Protein AF-A0A8D2JU64-F1 (afdb_monomer)

Structure (mmCIF, N/CA/C/O backbone):
data_AF-A0A8D2JU64-F1
#
_entry.id   AF-A0A8D2JU64-F1
#
loop_
_atom_site.group_PDB
_atom_site.id
_atom_site.type_symbol
_atom_site.label_atom_id
_atom_site.label_alt_id
_atom_site.label_comp_id
_atom_site.label_asym_id
_atom_site.label_entity_id
_atom_site.label_seq_id
_atom_site.pdbx_PDB_ins_code
_atom_site.Cartn_x
_atom_site.Cartn_y
_atom_site.Cartn_z
_atom_site.occupancy
_atom_site.B_iso_or_equiv
_atom_site.auth_seq_id
_atom_site.auth_comp_id
_atom_site.auth_asym_id
_atom_site.auth_atom_id
_atom_site.pdbx_PDB_model_num
ATOM 1 N N . MET A 1 1 ? -31.204 9.872 21.602 1.00 58.78 1 MET A N 1
ATOM 2 C CA . MET A 1 1 ? -30.072 10.285 20.740 1.00 58.78 1 MET A CA 1
ATOM 3 C C . MET A 1 1 ? -29.106 9.121 20.486 1.00 58.78 1 MET A C 1
ATOM 5 O O . MET A 1 1 ? -28.617 8.988 19.373 1.00 58.78 1 MET A O 1
ATOM 9 N N . ASP A 1 2 ? -28.915 8.214 21.451 1.00 69.12 2 ASP A N 1
ATOM 10 C CA . ASP A 1 2 ? -28.044 7.027 21.355 1.00 69.12 2 ASP A CA 1
ATOM 11 C C . ASP A 1 2 ? -28.399 6.001 20.271 1.00 69.12 2 ASP A C 1
ATOM 13 O O . ASP A 1 2 ? -27.506 5.364 19.723 1.00 69.12 2 ASP A O 1
ATOM 17 N N . VAL A 1 3 ? -29.680 5.834 19.925 1.00 76.50 3 VAL A N 1
ATOM 18 C CA . VAL A 1 3 ? -30.103 4.868 18.890 1.00 76.50 3 VAL A CA 1
ATOM 19 C C . VAL A 1 3 ? -29.644 5.303 17.495 1.00 76.50 3 VAL A C 1
ATOM 21 O O . VAL A 1 3 ? -29.086 4.497 16.759 1.00 76.50 3 VAL A O 1
ATOM 24 N N . LEU A 1 4 ? -29.804 6.585 17.151 1.00 73.75 4 LEU A N 1
ATOM 25 C CA . LEU A 1 4 ? -29.329 7.136 15.876 1.00 73.75 4 LEU A CA 1
ATOM 26 C C . LEU A 1 4 ? -27.801 7.121 15.800 1.00 73.75 4 LEU A C 1
ATOM 28 O O . LEU A 1 4 ? -27.250 6.728 14.778 1.00 73.75 4 LEU A O 1
ATOM 32 N N . LEU A 1 5 ? -27.120 7.476 16.895 1.00 74.25 5 LEU A N 1
ATOM 33 C CA . LEU A 1 5 ? -25.662 7.389 16.987 1.00 74.25 5 LEU A CA 1
ATOM 34 C C . LEU A 1 5 ? -25.162 5.952 16.827 1.00 74.25 5 LEU A C 1
ATOM 36 O O . LEU A 1 5 ? -24.180 5.745 16.123 1.00 74.25 5 LEU A O 1
ATOM 40 N N . ARG A 1 6 ? -25.849 4.966 17.418 1.00 70.94 6 ARG A N 1
ATOM 41 C CA . ARG A 1 6 ? -25.514 3.543 17.283 1.00 70.94 6 ARG A CA 1
ATOM 42 C C . ARG A 1 6 ? -25.711 3.049 15.858 1.00 70.94 6 ARG A C 1
ATOM 44 O O . ARG A 1 6 ? -24.800 2.443 15.320 1.00 70.94 6 ARG A O 1
ATOM 51 N N . VAL A 1 7 ? -26.841 3.356 15.222 1.00 70.62 7 VAL A N 1
ATOM 52 C CA . VAL A 1 7 ? -27.097 2.968 13.823 1.00 70.62 7 VAL A CA 1
ATOM 53 C C . VAL A 1 7 ? -26.091 3.629 12.875 1.00 70.62 7 VAL A C 1
ATOM 55 O O . VAL A 1 7 ? -25.593 2.982 11.956 1.00 70.62 7 VAL A O 1
ATOM 58 N N . PHE A 1 8 ? -25.725 4.890 13.125 1.00 64.06 8 PHE A N 1
ATOM 59 C CA . PHE A 1 8 ? -24.708 5.584 12.337 1.00 64.06 8 PHE A CA 1
ATOM 60 C C . PHE A 1 8 ? -23.309 5.001 12.575 1.00 64.06 8 PHE A C 1
ATOM 62 O O . PHE A 1 8 ? -22.557 4.821 11.625 1.00 64.06 8 PHE A O 1
ATOM 69 N N . VAL A 1 9 ? -22.955 4.664 13.818 1.00 68.94 9 VAL A N 1
ATOM 70 C CA . VAL A 1 9 ? -21.689 3.999 14.166 1.00 68.94 9 VAL A CA 1
ATOM 71 C C . VAL A 1 9 ? -21.591 2.615 13.532 1.00 68.94 9 VAL A C 1
ATOM 73 O O . VAL A 1 9 ? -20.603 2.353 12.856 1.00 68.94 9 VAL A O 1
ATOM 76 N N . GLU A 1 10 ? -22.609 1.770 13.686 1.00 65.00 10 GLU A N 1
ATOM 77 C CA . GLU A 1 10 ? -22.631 0.390 13.185 1.00 65.00 10 GLU A CA 1
ATOM 78 C C . GLU A 1 10 ? -22.609 0.371 11.647 1.00 65.00 10 GLU A C 1
ATOM 80 O O . GLU A 1 10 ? -21.785 -0.306 11.030 1.00 65.00 10 GLU A O 1
ATOM 85 N N . GLY A 1 11 ? -23.446 1.206 11.017 1.00 66.88 11 GLY A N 1
ATOM 86 C CA . GLY A 1 11 ? -23.511 1.339 9.562 1.00 66.88 11 GLY A CA 1
ATOM 87 C C . GLY A 1 11 ? -22.217 1.893 8.968 1.00 66.88 11 GLY A C 1
ATOM 88 O O . GLY A 1 11 ? -21.726 1.381 7.961 1.00 66.88 11 GLY A O 1
ATOM 89 N N . ARG A 1 12 ? -21.604 2.892 9.618 1.00 66.31 12 ARG A N 1
ATOM 90 C CA . ARG A 1 12 ? -20.298 3.407 9.191 1.00 66.31 12 ARG A CA 1
ATOM 91 C C . ARG A 1 12 ? -19.203 2.379 9.393 1.00 66.31 12 ARG A C 1
ATOM 93 O O . ARG A 1 12 ? -18.355 2.267 8.527 1.00 66.31 12 ARG A O 1
ATOM 100 N N . GLN A 1 13 ? -19.190 1.631 10.487 1.00 64.31 13 GLN A N 1
ATOM 101 C CA . GLN A 1 13 ? -18.118 0.682 10.774 1.00 64.31 13 GLN A CA 1
ATOM 102 C C . GLN A 1 13 ? -18.108 -0.495 9.793 1.00 64.31 13 GLN A C 1
ATOM 104 O O . GLN A 1 13 ? -17.033 -0.920 9.363 1.00 64.31 13 GLN A O 1
ATOM 109 N N . GLN A 1 14 ? -19.286 -0.967 9.385 1.00 69.62 14 GLN A N 1
ATOM 110 C CA . GLN A 1 14 ? -19.414 -2.002 8.364 1.00 69.62 14 GLN A CA 1
ATOM 111 C C . GLN A 1 14 ? -19.051 -1.470 6.971 1.00 69.62 14 GLN A C 1
ATOM 113 O O . GLN A 1 14 ? -18.271 -2.103 6.265 1.00 69.62 14 GLN A O 1
ATOM 118 N N . TYR A 1 15 ? -19.507 -0.262 6.622 1.00 68.25 15 TYR A N 1
ATOM 119 C CA . TYR A 1 15 ? -19.137 0.399 5.367 1.00 68.25 15 TYR A CA 1
ATOM 120 C C . TYR A 1 15 ? -17.635 0.702 5.291 1.00 68.25 15 TYR A C 1
ATOM 122 O O . TYR A 1 15 ? -16.989 0.441 4.283 1.00 68.25 15 TYR A O 1
ATOM 130 N N . PHE A 1 16 ? -17.051 1.204 6.380 1.00 69.50 16 PHE A N 1
ATOM 131 C CA . PHE A 1 16 ? -15.617 1.435 6.483 1.00 69.50 16 PHE A CA 1
ATOM 132 C C . PHE A 1 16 ? -14.846 0.127 6.416 1.00 69.50 16 PHE A C 1
ATOM 134 O O . PHE A 1 16 ? -13.824 0.117 5.756 1.00 69.50 16 PHE A O 1
ATOM 141 N N . SER A 1 17 ? -15.297 -0.959 7.046 1.00 72.19 17 SER A N 1
ATOM 142 C CA . SER A 1 17 ? -14.583 -2.243 6.979 1.00 72.19 17 SER A CA 1
ATOM 143 C C . SER A 1 17 ? -14.522 -2.789 5.558 1.00 72.19 17 SER A C 1
ATOM 145 O O . SER A 1 17 ? -13.459 -3.230 5.135 1.00 72.19 17 SER A O 1
ATOM 147 N N . ASP A 1 18 ? -15.622 -2.708 4.809 1.00 78.50 18 ASP A N 1
ATOM 148 C CA . ASP A 1 18 ? -15.666 -3.143 3.412 1.00 78.50 18 ASP A CA 1
ATOM 149 C C . ASP A 1 18 ? -14.770 -2.257 2.526 1.00 78.50 18 ASP A C 1
ATOM 151 O O . ASP A 1 18 ? -13.892 -2.747 1.812 1.00 78.50 18 ASP A O 1
ATOM 155 N N . LEU A 1 19 ? -14.881 -0.930 2.688 1.00 76.88 19 LEU A N 1
ATOM 156 C CA . LEU A 1 19 ? -14.055 0.042 1.972 1.00 76.88 19 LEU A CA 1
ATOM 157 C C . LEU A 1 19 ? -12.562 -0.101 2.313 1.00 76.88 19 LEU A C 1
ATOM 159 O O . LEU A 1 19 ? -11.724 -0.045 1.419 1.00 76.88 19 LEU A O 1
ATOM 163 N N . PHE A 1 20 ? -12.218 -0.302 3.591 1.00 75.88 20 PHE A N 1
ATOM 164 C CA . PHE A 1 20 ? -10.848 -0.536 4.055 1.00 75.88 20 PHE A CA 1
ATOM 165 C C . PHE A 1 20 ? -10.309 -1.867 3.552 1.00 75.88 20 PHE A C 1
ATOM 167 O O . PHE A 1 20 ? -9.143 -1.916 3.200 1.00 75.88 20 PHE A O 1
ATOM 174 N N . ASN A 1 21 ? -11.118 -2.924 3.488 1.00 77.00 21 ASN A N 1
ATOM 175 C CA . ASN A 1 21 ? -10.695 -4.218 2.956 1.00 77.00 21 ASN A CA 1
ATOM 176 C C . ASN A 1 21 ? -10.333 -4.123 1.462 1.00 77.00 21 ASN A C 1
ATOM 178 O O . ASN A 1 21 ? -9.298 -4.635 1.027 1.00 77.00 21 ASN A O 1
ATOM 182 N N . ILE A 1 22 ? -11.146 -3.401 0.685 1.00 79.50 22 ILE A N 1
ATOM 183 C CA . ILE A 1 22 ? -10.878 -3.125 -0.733 1.00 79.50 22 ILE A CA 1
ATOM 184 C C . ILE A 1 22 ? -9.650 -2.218 -0.887 1.00 79.50 22 ILE A C 1
ATOM 186 O O . ILE A 1 22 ? -8.765 -2.517 -1.689 1.00 79.50 22 ILE A O 1
ATOM 190 N N . LEU A 1 23 ? -9.565 -1.134 -0.109 1.00 80.94 23 LEU A N 1
ATOM 191 C CA . LEU A 1 23 ? -8.423 -0.214 -0.116 1.00 80.94 23 LEU A CA 1
ATOM 192 C C . LEU A 1 23 ? -7.129 -0.911 0.285 1.00 80.94 23 LEU A C 1
ATOM 194 O O . LEU A 1 23 ? -6.110 -0.680 -0.347 1.00 80.94 23 LEU A O 1
ATOM 198 N N . ASP A 1 24 ? -7.156 -1.767 1.299 1.00 80.69 24 ASP A N 1
ATOM 199 C CA . ASP A 1 24 ? -5.988 -2.505 1.766 1.00 80.69 24 ASP A CA 1
ATOM 200 C C . ASP A 1 24 ? -5.473 -3.463 0.691 1.00 80.69 24 ASP A C 1
ATOM 202 O O . ASP A 1 24 ? -4.293 -3.441 0.338 1.00 80.69 24 ASP A O 1
ATOM 206 N N . THR A 1 25 ? -6.392 -4.204 0.067 1.00 82.44 25 THR A N 1
ATOM 207 C CA . THR A 1 25 ? -6.083 -5.057 -1.084 1.00 82.44 25 THR A CA 1
ATOM 208 C C . THR A 1 25 ? -5.488 -4.230 -2.228 1.00 82.44 25 THR A C 1
ATOM 210 O O . THR A 1 25 ? -4.451 -4.591 -2.782 1.00 82.44 25 THR A O 1
ATOM 213 N N . ALA A 1 26 ? -6.082 -3.079 -2.557 1.00 82.25 26 ALA A N 1
ATOM 214 C CA . ALA A 1 26 ? -5.594 -2.192 -3.612 1.00 82.25 26 ALA A CA 1
ATOM 215 C C . ALA A 1 26 ? -4.218 -1.580 -3.288 1.00 82.25 26 ALA A C 1
ATOM 217 O O . ALA A 1 26 ? -3.362 -1.499 -4.173 1.00 82.25 26 ALA A O 1
ATOM 218 N N . ILE A 1 27 ? -3.980 -1.193 -2.032 1.00 79.75 27 ILE A N 1
ATOM 219 C CA . ILE A 1 27 ? -2.704 -0.673 -1.522 1.00 79.75 27 ILE A CA 1
ATOM 220 C C . ILE A 1 27 ? -1.624 -1.754 -1.537 1.00 79.75 27 ILE A C 1
ATOM 222 O O . ILE A 1 27 ? -0.458 -1.422 -1.708 1.00 79.75 27 ILE A O 1
ATOM 226 N N . ILE A 1 28 ? -1.964 -3.033 -1.384 1.00 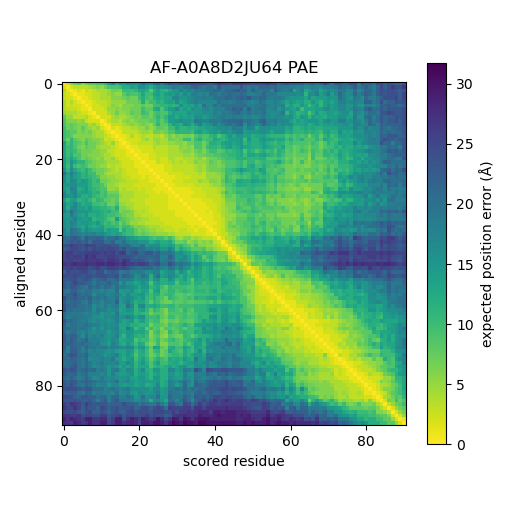79.38 28 ILE A N 1
ATOM 227 C CA . ILE A 1 28 ? -0.995 -4.131 -1.487 1.00 79.38 28 ILE A CA 1
ATOM 228 C C . ILE A 1 28 ? -0.711 -4.469 -2.956 1.00 79.38 28 ILE A C 1
ATOM 230 O O . ILE A 1 28 ? 0.453 -4.575 -3.345 1.00 79.38 28 ILE A O 1
ATOM 234 N N . VAL A 1 29 ? -1.755 -4.604 -3.780 1.00 84.19 29 VAL A N 1
ATOM 235 C CA . VAL A 1 29 ? -1.662 -5.068 -5.175 1.00 84.19 29 VAL A CA 1
ATOM 236 C C . VAL A 1 29 ? -1.018 -4.026 -6.088 1.00 84.19 29 VAL A C 1
ATOM 238 O O . VAL A 1 29 ? -0.116 -4.366 -6.850 1.00 84.19 29 VAL A O 1
ATOM 241 N N . THR A 1 30 ? -1.428 -2.758 -5.995 1.00 80.19 30 THR A N 1
ATOM 242 C CA . THR A 1 30 ? -0.945 -1.674 -6.872 1.00 80.19 30 THR A CA 1
ATOM 243 C C . THR A 1 30 ? 0.582 -1.520 -6.855 1.00 80.19 30 THR A C 1
ATOM 245 O O . THR A 1 30 ? 1.203 -1.605 -7.914 1.00 80.19 30 THR A O 1
ATOM 248 N N . PRO A 1 31 ? 1.240 -1.331 -5.698 1.00 79.44 31 PRO A N 1
ATOM 249 C CA . PRO A 1 31 ? 2.690 -1.202 -5.656 1.00 79.44 31 PRO A CA 1
ATOM 250 C C . PRO A 1 31 ? 3.418 -2.508 -5.946 1.00 79.44 31 PRO A C 1
ATOM 252 O O . PRO A 1 31 ? 4.527 -2.448 -6.453 1.00 79.44 31 PRO A O 1
ATOM 255 N N . LEU A 1 32 ? 2.826 -3.672 -5.659 1.00 83.12 32 LEU A N 1
ATOM 256 C CA . LEU A 1 32 ? 3.427 -4.959 -6.015 1.00 83.12 32 LEU A CA 1
ATOM 257 C C . LEU A 1 32 ? 3.491 -5.129 -7.541 1.00 83.12 32 LEU A C 1
ATOM 259 O O . LEU A 1 32 ? 4.510 -5.559 -8.067 1.00 83.12 32 LEU A O 1
ATOM 263 N N . LEU A 1 33 ? 2.448 -4.701 -8.256 1.00 84.81 33 LEU A N 1
ATOM 264 C CA . LEU A 1 33 ? 2.431 -4.635 -9.720 1.00 84.81 33 LEU A CA 1
ATOM 265 C C . LEU A 1 33 ? 3.480 -3.659 -10.266 1.00 84.81 33 LEU A C 1
ATOM 267 O O . LEU A 1 33 ? 4.224 -4.007 -11.182 1.00 84.81 33 LEU A O 1
ATOM 271 N N . ILE A 1 34 ? 3.559 -2.454 -9.692 1.00 80.19 34 ILE A N 1
ATOM 272 C CA . ILE A 1 34 ? 4.542 -1.437 -10.096 1.00 80.19 34 ILE A CA 1
ATOM 273 C C . ILE A 1 34 ? 5.970 -1.940 -9.865 1.00 80.19 34 ILE A C 1
ATOM 275 O O . ILE A 1 34 ? 6.808 -1.781 -10.746 1.00 80.19 34 ILE A O 1
ATOM 279 N N . ASP A 1 35 ? 6.239 -2.564 -8.719 1.00 77.62 35 ASP A N 1
ATOM 280 C CA . ASP A 1 35 ? 7.556 -3.087 -8.347 1.00 77.62 35 ASP A CA 1
ATOM 281 C C . ASP A 1 35 ? 8.015 -4.204 -9.295 1.00 77.62 35 ASP A C 1
ATOM 283 O O . ASP A 1 35 ? 9.134 -4.160 -9.799 1.00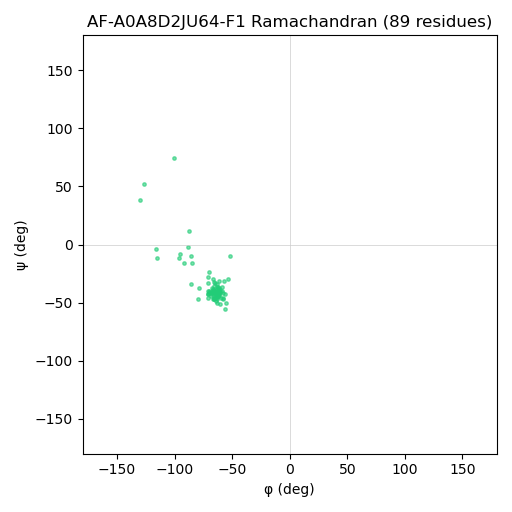 77.62 35 ASP A O 1
ATOM 287 N N . VAL A 1 36 ? 7.122 -5.137 -9.646 1.00 82.88 36 VAL A N 1
ATOM 288 C CA . VAL A 1 36 ? 7.411 -6.191 -10.633 1.00 82.88 36 VAL A CA 1
ATOM 289 C C . VAL A 1 36 ? 7.748 -5.579 -11.993 1.00 82.88 36 VAL A C 1
ATOM 291 O O . VAL A 1 36 ? 8.797 -5.885 -12.557 1.00 82.88 36 VAL A O 1
ATOM 294 N N . ILE A 1 37 ? 6.906 -4.679 -12.513 1.00 84.81 37 ILE A N 1
ATOM 295 C CA . ILE A 1 37 ? 7.161 -4.008 -13.799 1.00 84.81 37 ILE A CA 1
ATOM 296 C C . ILE A 1 37 ? 8.487 -3.239 -13.746 1.00 84.81 37 ILE A C 1
ATOM 298 O O . ILE A 1 37 ? 9.258 -3.277 -14.706 1.00 84.81 37 ILE A O 1
ATOM 302 N N . TYR A 1 38 ? 8.768 -2.581 -12.620 1.00 73.25 38 TYR A N 1
ATOM 303 C CA . TYR A 1 38 ? 9.994 -1.829 -12.405 1.00 73.25 38 TYR A CA 1
ATOM 304 C C . TYR A 1 38 ? 11.225 -2.737 -12.413 1.00 73.25 38 TYR A C 1
ATOM 306 O O . TYR A 1 38 ? 12.139 -2.455 -13.172 1.00 73.25 38 TYR A O 1
ATOM 314 N N . ILE A 1 39 ? 11.240 -3.859 -11.685 1.00 75.19 39 ILE A N 1
ATOM 315 C CA . ILE A 1 39 ? 12.350 -4.832 -11.689 1.00 75.19 39 ILE A CA 1
ATOM 316 C C . ILE A 1 39 ? 12.617 -5.373 -13.101 1.00 75.19 39 ILE A C 1
ATOM 318 O O . ILE A 1 39 ? 13.770 -5.474 -13.521 1.00 75.19 39 ILE A O 1
ATOM 322 N N . PHE A 1 40 ? 11.566 -5.668 -13.872 1.00 80.44 40 PHE A N 1
ATOM 323 C CA . PHE A 1 40 ? 11.710 -6.104 -15.264 1.00 80.44 40 PHE A CA 1
ATOM 324 C C . PHE A 1 40 ? 12.318 -5.017 -16.176 1.00 80.44 40 PHE A C 1
ATOM 326 O O . PHE A 1 40 ? 13.044 -5.343 -17.119 1.00 80.44 40 PHE A O 1
ATOM 333 N N . PHE A 1 41 ? 12.046 -3.735 -15.910 1.00 72.19 41 PHE A N 1
ATOM 334 C CA . PHE A 1 41 ? 12.582 -2.598 -16.673 1.00 72.19 41 PHE A CA 1
ATOM 335 C C . PHE A 1 41 ? 13.971 -2.136 -16.189 1.00 72.19 41 PHE A C 1
ATOM 337 O O . PHE A 1 41 ? 14.800 -1.728 -17.003 1.00 72.19 41 PHE A O 1
ATOM 344 N N . ASP A 1 42 ? 14.242 -2.220 -14.886 1.00 67.25 42 ASP A N 1
ATOM 345 C CA . ASP A 1 42 ? 15.438 -1.718 -14.196 1.00 67.25 42 ASP A CA 1
ATOM 346 C C . ASP A 1 42 ? 16.709 -2.461 -14.632 1.00 67.25 42 ASP A C 1
ATOM 348 O O . ASP A 1 42 ? 17.728 -1.818 -14.889 1.00 67.25 42 ASP A O 1
ATOM 352 N N . ILE A 1 43 ? 16.617 -3.774 -14.909 1.00 64.06 43 ILE A N 1
ATOM 353 C CA . ILE A 1 43 ? 17.713 -4.574 -15.500 1.00 64.06 43 ILE A CA 1
ATOM 354 C C . ILE A 1 43 ? 18.241 -3.940 -16.805 1.00 64.06 43 ILE A C 1
ATOM 356 O O . ILE A 1 43 ? 19.425 -4.056 -17.119 1.00 64.06 43 ILE A O 1
ATOM 360 N N . LYS A 1 44 ? 17.396 -3.217 -17.558 1.00 61.28 44 LYS A N 1
ATOM 361 C CA . LYS A 1 44 ? 17.795 -2.487 -18.777 1.00 61.28 44 LYS A CA 1
ATOM 362 C C . LYS A 1 44 ? 18.206 -1.028 -18.526 1.00 61.28 44 LYS A C 1
ATOM 364 O O . LYS A 1 44 ? 18.816 -0.425 -19.406 1.00 61.28 44 LYS A O 1
ATOM 369 N N . PHE A 1 45 ? 17.879 -0.450 -17.368 1.00 58.53 45 PHE A N 1
ATOM 370 C CA . PHE A 1 45 ? 17.933 0.996 -17.098 1.00 58.53 45 PHE A CA 1
ATOM 371 C C . PHE A 1 45 ? 18.939 1.418 -16.004 1.00 58.53 45 PHE A C 1
ATOM 373 O O . PHE A 1 45 ? 19.173 2.616 -15.817 1.00 58.53 45 PHE A O 1
ATOM 380 N N . LEU A 1 46 ? 19.600 0.455 -15.345 1.00 57.00 46 LEU A N 1
ATOM 381 C CA . LEU A 1 46 ? 20.566 0.614 -14.239 1.00 57.00 46 LEU A CA 1
ATOM 382 C C . LEU A 1 46 ? 21.737 1.594 -14.475 1.00 57.00 46 LEU A C 1
ATOM 384 O O . LEU A 1 46 ? 22.459 1.946 -13.546 1.00 57.00 46 LEU A O 1
ATOM 388 N N . ARG A 1 47 ? 21.942 2.080 -15.702 1.00 58.53 47 ARG A N 1
ATOM 389 C CA . ARG A 1 47 ? 23.063 2.959 -16.068 1.00 58.53 47 ARG A CA 1
ATOM 390 C C . ARG A 1 47 ? 22.788 4.465 -15.882 1.00 58.53 47 ARG A C 1
ATOM 392 O O . ARG A 1 47 ? 23.696 5.256 -16.109 1.00 58.53 47 ARG A O 1
ATOM 399 N N . ASN A 1 48 ? 21.585 4.892 -15.466 1.00 59.75 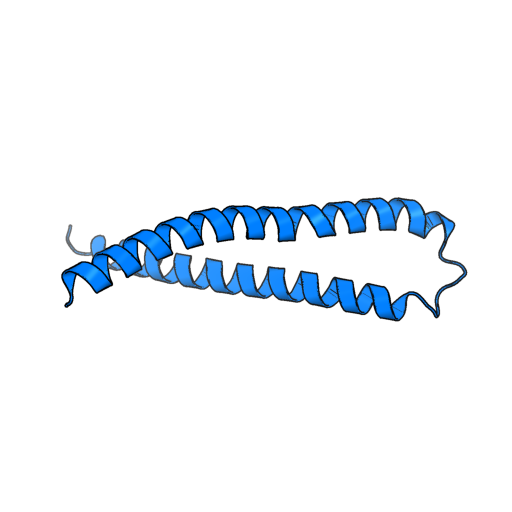48 ASN A N 1
ATOM 400 C CA . ASN A 1 48 ? 21.178 6.313 -15.523 1.00 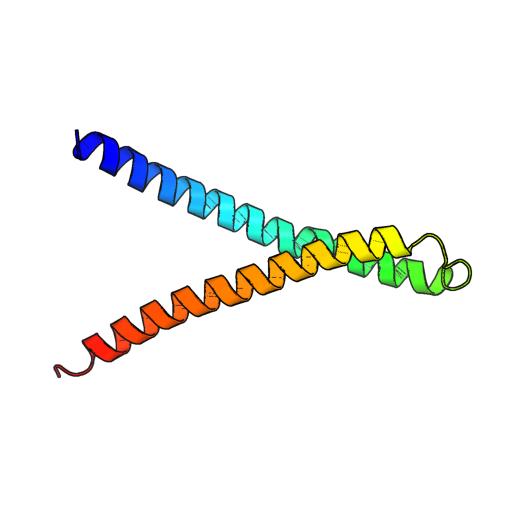59.75 48 ASN A CA 1
ATOM 401 C C . ASN A 1 48 ? 20.583 6.897 -14.209 1.00 59.75 48 ASN A C 1
ATOM 403 O O . ASN A 1 48 ? 19.629 7.679 -14.247 1.00 59.75 48 ASN A O 1
ATOM 407 N N . ILE A 1 49 ? 21.116 6.515 -13.038 1.00 64.25 49 ILE A N 1
ATOM 408 C CA . ILE A 1 49 ? 20.473 6.680 -11.712 1.00 64.25 49 ILE A CA 1
ATOM 409 C C . ILE A 1 49 ? 20.998 7.887 -10.895 1.00 64.25 49 ILE A C 1
ATOM 411 O O . ILE A 1 49 ? 21.690 7.713 -9.897 1.00 64.25 49 ILE A O 1
ATOM 415 N N . PRO A 1 50 ? 20.635 9.131 -11.248 1.00 58.78 50 PRO A N 1
ATOM 416 C CA . PR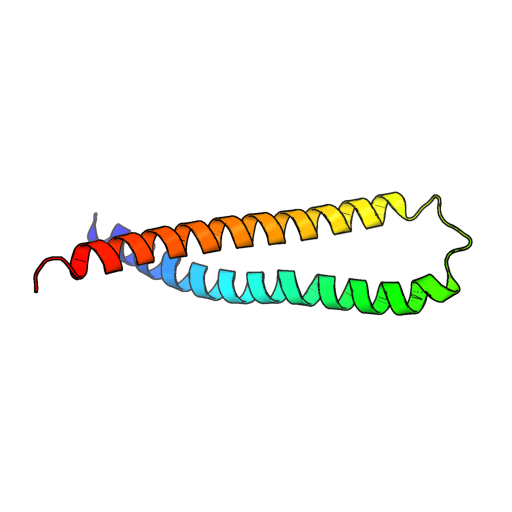O A 1 50 ? 20.474 10.139 -10.192 1.00 58.78 50 PRO A CA 1
ATOM 417 C C . PRO A 1 50 ? 19.032 10.644 -10.042 1.00 58.78 50 PRO A C 1
ATOM 419 O O . PRO A 1 50 ? 18.713 11.286 -9.047 1.00 58.78 50 PRO A O 1
ATOM 422 N N . ARG A 1 51 ? 18.123 10.342 -10.985 1.00 63.50 51 ARG A N 1
ATOM 423 C CA . ARG A 1 51 ? 16.764 10.931 -11.009 1.00 63.50 51 ARG A CA 1
ATOM 424 C C . ARG A 1 51 ? 15.661 10.072 -10.368 1.00 63.50 51 ARG A C 1
ATOM 426 O O . ARG A 1 51 ? 14.573 10.580 -10.113 1.00 63.50 51 ARG A O 1
ATOM 433 N N . TRP A 1 52 ? 15.942 8.803 -10.058 1.00 64.44 52 TRP A N 1
ATOM 434 C CA . TRP A 1 52 ? 14.971 7.836 -9.511 1.00 64.44 52 TRP A CA 1
ATOM 435 C C . TRP A 1 52 ? 14.814 7.882 -7.986 1.00 64.44 52 TRP A C 1
ATOM 437 O O . TRP A 1 52 ? 13.863 7.327 -7.441 1.00 64.44 52 TRP A O 1
ATOM 447 N N . THR A 1 53 ? 15.678 8.615 -7.286 1.00 63.53 53 THR A N 1
ATOM 448 C CA . THR A 1 53 ? 15.660 8.771 -5.822 1.00 63.53 53 THR A CA 1
ATOM 449 C C . THR A 1 53 ? 14.328 9.328 -5.304 1.00 63.53 53 THR A C 1
ATOM 451 O O . THR A 1 53 ? 13.880 8.977 -4.214 1.00 63.53 53 THR A O 1
ATOM 454 N N . HIS A 1 54 ? 13.651 10.162 -6.100 1.00 68.56 54 HIS A N 1
ATOM 455 C CA . HIS A 1 54 ? 12.317 10.675 -5.773 1.00 68.56 54 HIS A CA 1
ATOM 456 C C . HIS A 1 54 ? 11.218 9.607 -5.872 1.00 68.56 54 HIS A C 1
ATOM 458 O O . HIS A 1 54 ? 10.275 9.629 -5.085 1.00 68.56 54 HIS A O 1
ATOM 464 N N . LEU A 1 55 ? 11.348 8.654 -6.796 1.00 67.69 55 LEU A N 1
ATOM 465 C CA . LEU A 1 55 ? 10.386 7.565 -6.975 1.00 67.69 55 LEU A CA 1
ATOM 466 C C . LEU A 1 55 ? 10.585 6.473 -5.917 1.00 67.69 55 LEU A C 1
ATOM 468 O O . LEU A 1 55 ? 9.609 6.005 -5.340 1.00 67.69 55 LEU A O 1
ATOM 472 N N . VAL A 1 56 ? 11.836 6.174 -5.549 1.00 67.62 56 VAL A N 1
ATOM 473 C CA . VAL A 1 56 ? 12.155 5.313 -4.392 1.00 67.62 56 VAL A CA 1
ATOM 474 C C . VAL A 1 56 ? 11.583 5.893 -3.092 1.00 67.62 56 VAL A C 1
ATOM 476 O O . VAL A 1 56 ? 11.083 5.155 -2.245 1.00 67.62 56 VAL A O 1
ATOM 479 N N . ARG A 1 57 ? 11.579 7.223 -2.944 1.00 71.00 57 ARG A N 1
ATOM 480 C CA . ARG A 1 57 ? 10.952 7.894 -1.795 1.00 71.00 57 ARG A CA 1
ATOM 481 C C . ARG A 1 57 ? 9.436 7.673 -1.745 1.00 71.00 57 ARG A C 1
ATOM 483 O O . ARG A 1 57 ? 8.895 7.446 -0.666 1.00 71.00 57 ARG A O 1
ATOM 490 N N . LEU A 1 58 ? 8.752 7.713 -2.890 1.00 75.56 58 LEU A N 1
ATOM 491 C CA . LEU A 1 58 ? 7.323 7.378 -2.967 1.00 75.56 58 LEU A CA 1
ATOM 492 C C . LEU A 1 58 ? 7.079 5.896 -2.644 1.00 75.56 58 LEU A C 1
ATOM 494 O O . LEU A 1 58 ? 6.149 5.573 -1.908 1.00 75.56 58 LEU A O 1
ATOM 498 N N . LEU A 1 59 ? 7.959 5.009 -3.110 1.00 72.69 59 LEU A N 1
ATOM 499 C CA . LEU A 1 59 ? 7.905 3.579 -2.802 1.00 72.69 59 LEU A CA 1
ATOM 500 C C . LEU A 1 59 ? 8.082 3.302 -1.294 1.00 72.69 59 LEU A C 1
ATOM 502 O O . LEU A 1 59 ? 7.397 2.448 -0.734 1.00 72.69 59 LEU A O 1
ATOM 506 N N . GLN A 1 60 ? 8.928 4.066 -0.596 1.00 73.50 60 GLN A N 1
ATOM 507 C CA . GLN A 1 60 ? 9.075 3.961 0.861 1.00 73.50 60 GLN A CA 1
ATOM 508 C C . GLN A 1 60 ? 7.796 4.313 1.628 1.00 73.50 60 GLN A C 1
ATOM 510 O O . GLN A 1 60 ? 7.500 3.655 2.624 1.00 73.50 60 GLN A O 1
ATOM 515 N N . LEU A 1 61 ? 7.012 5.299 1.175 1.00 80.38 61 LEU A N 1
ATOM 516 C CA . LEU A 1 61 ? 5.733 5.636 1.817 1.00 80.38 61 LEU A CA 1
ATOM 517 C C . LEU A 1 61 ? 4.749 4.461 1.759 1.00 80.38 61 LEU A C 1
ATOM 519 O O . LEU A 1 61 ? 4.062 4.178 2.739 1.00 80.38 61 LEU A O 1
ATOM 523 N N . VAL A 1 62 ? 4.739 3.725 0.648 1.00 77.38 62 VAL A N 1
ATOM 524 C CA . VAL A 1 62 ? 3.944 2.502 0.498 1.00 77.38 62 VAL A CA 1
ATOM 525 C C . VAL A 1 62 ? 4.393 1.412 1.479 1.00 77.38 62 VAL A C 1
ATOM 527 O O . VAL A 1 62 ? 3.559 0.773 2.123 1.00 77.38 62 VAL A O 1
ATOM 530 N N . ILE A 1 63 ? 5.706 1.199 1.620 1.00 75.19 63 ILE A N 1
ATOM 531 C CA . ILE A 1 63 ? 6.259 0.227 2.579 1.00 75.19 63 ILE A CA 1
ATOM 532 C 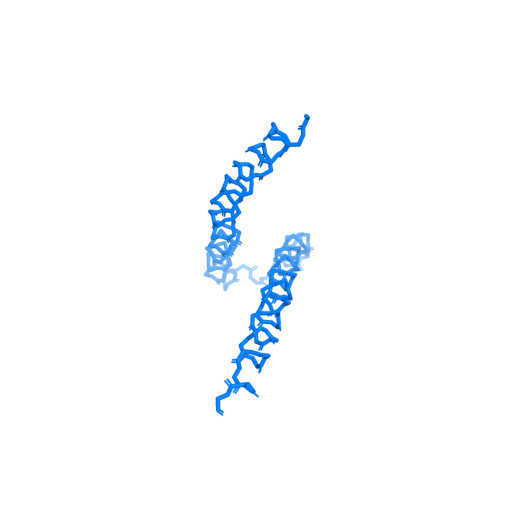C . ILE A 1 63 ? 5.882 0.621 4.016 1.00 75.19 63 ILE A C 1
ATOM 534 O O . ILE A 1 63 ? 5.538 -0.244 4.824 1.00 75.19 63 ILE A O 1
ATOM 538 N N . LEU A 1 64 ? 5.876 1.921 4.325 1.00 80.94 64 LEU A N 1
ATOM 539 C CA . LEU A 1 64 ? 5.477 2.446 5.631 1.00 80.94 64 LEU A CA 1
ATOM 540 C C . LEU A 1 64 ? 4.017 2.103 5.960 1.00 80.94 64 LEU A C 1
ATOM 542 O O . LEU A 1 64 ? 3.729 1.636 7.063 1.00 80.94 64 LEU A O 1
ATOM 546 N N . ILE A 1 65 ? 3.110 2.269 4.989 1.00 78.00 65 ILE A N 1
ATOM 547 C CA . ILE A 1 65 ? 1.694 1.895 5.127 1.00 78.00 65 ILE A CA 1
ATOM 548 C C . ILE A 1 65 ? 1.558 0.388 5.375 1.00 78.00 65 ILE A C 1
ATOM 550 O O . ILE A 1 65 ? 0.819 -0.008 6.276 1.00 78.00 65 ILE A O 1
ATOM 554 N N . ARG A 1 66 ? 2.320 -0.455 4.659 1.00 74.94 66 ARG A N 1
ATOM 555 C CA . ARG A 1 66 ? 2.342 -1.910 4.907 1.00 74.94 66 ARG A CA 1
ATOM 556 C C . ARG A 1 66 ? 2.749 -2.252 6.338 1.00 74.94 66 ARG A C 1
ATOM 558 O O . ARG A 1 66 ? 2.098 -3.078 6.972 1.00 74.94 66 ARG A O 1
ATOM 565 N N . ILE A 1 67 ? 3.812 -1.635 6.858 1.00 78.38 67 ILE A N 1
ATOM 566 C CA . ILE A 1 67 ? 4.284 -1.883 8.230 1.00 78.38 67 ILE A CA 1
ATOM 567 C C . ILE A 1 67 ? 3.231 -1.430 9.243 1.00 78.38 67 ILE A C 1
ATOM 569 O O . ILE A 1 67 ? 2.937 -2.153 10.195 1.00 78.38 67 ILE A O 1
ATOM 573 N N . PHE A 1 68 ? 2.625 -0.264 9.021 1.00 77.38 68 PHE A N 1
ATOM 574 C CA . PHE A 1 68 ? 1.577 0.254 9.892 1.00 77.38 68 PHE A CA 1
ATOM 575 C C . PHE A 1 68 ? 0.345 -0.661 9.909 1.00 77.38 68 PHE A C 1
ATOM 577 O O . PHE A 1 68 ? -0.175 -0.969 10.984 1.00 77.38 68 PHE A O 1
ATOM 584 N N . HIS A 1 69 ? -0.065 -1.172 8.743 1.00 72.06 69 HIS A N 1
ATOM 585 C CA . HIS A 1 69 ? -1.118 -2.179 8.635 1.00 72.06 69 HIS A CA 1
ATOM 586 C C . HIS A 1 69 ? -0.758 -3.454 9.412 1.00 72.06 69 HIS A C 1
ATOM 588 O O . HIS A 1 69 ? -1.569 -3.942 10.197 1.00 72.06 69 HIS A O 1
ATOM 594 N N . LEU A 1 70 ? 0.471 -3.965 9.268 1.00 72.06 70 LEU A N 1
ATOM 595 C CA . LEU A 1 70 ? 0.944 -5.165 9.971 1.00 72.06 70 LEU A CA 1
ATOM 596 C C . LEU A 1 70 ? 0.914 -4.995 11.502 1.00 72.06 70 LEU A C 1
ATOM 598 O O . LEU A 1 70 ? 0.520 -5.907 12.231 1.00 72.06 70 LEU A O 1
ATOM 602 N N . ILE A 1 71 ? 1.300 -3.815 11.997 1.00 74.50 71 ILE A N 1
ATOM 603 C CA . ILE A 1 71 ? 1.252 -3.465 13.425 1.00 74.50 71 ILE A CA 1
ATOM 604 C C . ILE A 1 71 ? -0.203 -3.369 13.903 1.00 74.50 71 ILE A C 1
ATOM 606 O O . ILE A 1 71 ? -0.543 -3.869 14.978 1.00 74.50 71 ILE A O 1
ATOM 610 N N . HIS A 1 72 ? -1.084 -2.766 13.102 1.00 69.06 72 HIS A N 1
ATOM 611 C CA . HIS A 1 72 ? -2.505 -2.658 13.422 1.00 69.06 72 HIS A CA 1
ATOM 612 C C . HIS A 1 72 ? -3.201 -4.033 13.456 1.00 69.06 72 HIS A C 1
ATOM 614 O O . HIS A 1 72 ? -3.933 -4.325 14.406 1.00 69.06 72 HIS A O 1
ATOM 620 N N . GLN A 1 73 ? -2.915 -4.905 12.481 1.00 66.00 73 GLN A N 1
ATOM 621 C CA . GLN A 1 73 ? -3.325 -6.317 12.446 1.00 66.00 73 GLN A CA 1
ATOM 622 C C . GLN A 1 73 ? -2.862 -7.065 13.699 1.00 66.00 73 GLN A C 1
ATOM 624 O O . GLN A 1 73 ? -3.677 -7.680 14.391 1.00 66.00 73 GLN A O 1
ATOM 629 N N . LYS A 1 74 ? -1.571 -6.960 14.056 1.00 71.75 74 LYS A N 1
ATOM 630 C CA . LYS A 1 74 ? -1.036 -7.589 15.274 1.00 71.75 74 LYS A CA 1
ATOM 631 C C . LYS A 1 74 ? -1.782 -7.140 16.526 1.00 71.75 74 LYS A C 1
ATOM 633 O O . LYS A 1 74 ? -2.148 -7.980 17.343 1.00 71.75 74 LYS A O 1
ATOM 638 N N . ARG A 1 75 ? -2.098 -5.849 16.642 1.00 72.56 75 ARG A N 1
ATOM 639 C CA . ARG A 1 75 ? -2.826 -5.308 17.797 1.00 72.56 75 ARG A CA 1
ATOM 640 C C . ARG A 1 75 ? -4.261 -5.839 17.907 1.00 72.56 75 ARG A C 1
ATOM 642 O O . ARG A 1 75 ? -4.775 -5.981 19.018 1.00 72.56 75 ARG A O 1
ATOM 649 N N . GLN A 1 76 ? -4.923 -6.133 16.785 1.00 66.12 76 GLN A N 1
ATOM 650 C CA . GLN A 1 76 ? -6.229 -6.809 16.777 1.00 66.12 76 GLN A CA 1
ATOM 651 C C . GLN A 1 76 ? -6.098 -8.281 17.193 1.00 66.12 76 GLN A C 1
ATOM 653 O O . GLN A 1 7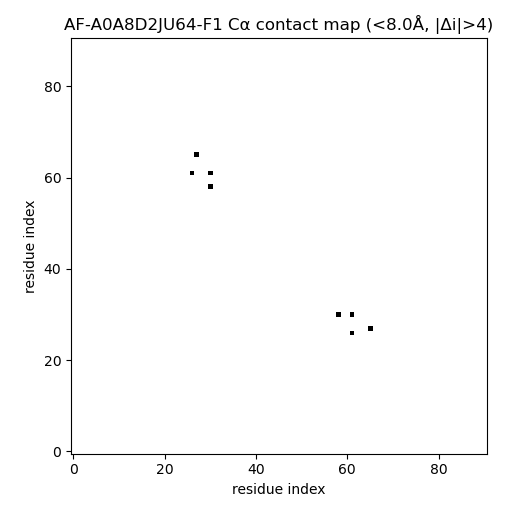6 ? -6.867 -8.751 18.034 1.00 66.12 76 GLN A O 1
ATOM 658 N N . LEU A 1 77 ? -5.075 -8.979 16.695 1.00 67.88 77 LEU A N 1
ATOM 659 C CA . LEU A 1 77 ? -4.789 -10.368 17.055 1.00 67.88 77 LEU A CA 1
ATOM 660 C C . LEU A 1 77 ? -4.480 -10.524 18.555 1.00 67.88 77 LEU A C 1
ATOM 662 O O . LEU A 1 77 ? -4.985 -11.436 19.203 1.00 67.88 77 LEU A O 1
ATOM 666 N N . GLU A 1 78 ? -3.742 -9.580 19.145 1.00 74.75 78 GLU A N 1
ATOM 667 C CA . GLU A 1 78 ? -3.462 -9.539 20.588 1.00 74.75 78 GLU A CA 1
ATOM 668 C C . GLU A 1 78 ? -4.722 -9.347 21.445 1.00 74.75 78 GLU A C 1
ATOM 670 O O . GLU A 1 78 ? -4.814 -9.878 22.556 1.00 74.75 78 GLU A O 1
ATOM 675 N N . LYS A 1 79 ? -5.712 -8.591 20.954 1.00 73.19 79 LYS A N 1
ATOM 676 C CA . LYS A 1 79 ? -7.005 -8.439 21.641 1.00 73.19 79 LYS A CA 1
ATOM 677 C C . LYS A 1 79 ? -7.824 -9.725 21.576 1.00 73.19 79 LYS A C 1
ATOM 679 O O . LYS A 1 79 ? -8.442 -10.094 22.575 1.00 73.19 79 LYS A O 1
ATOM 684 N N . LEU A 1 80 ? -7.818 -10.410 20.432 1.00 70.56 80 LEU A N 1
ATOM 685 C CA . LEU A 1 80 ? -8.499 -11.695 20.256 1.00 70.56 80 LEU A CA 1
ATOM 686 C C . LEU A 1 80 ? -7.856 -12.789 21.112 1.00 70.56 80 LEU A C 1
ATOM 688 O O . LEU A 1 80 ? -8.565 -13.511 21.808 1.00 70.56 80 LEU A O 1
ATOM 692 N N . MET A 1 81 ? -6.523 -12.852 21.145 1.00 72.94 81 MET A N 1
ATOM 693 C CA . MET A 1 81 ? -5.775 -13.793 21.978 1.00 72.94 81 MET A CA 1
ATOM 694 C C . MET A 1 81 ? -6.039 -13.557 23.473 1.00 72.94 81 MET A C 1
ATOM 696 O O . MET A 1 81 ? -6.284 -14.515 24.202 1.00 72.94 81 MET A O 1
ATOM 700 N N . ARG A 1 82 ? -6.115 -12.293 23.923 1.00 64.94 82 ARG A N 1
ATOM 701 C CA . ARG A 1 82 ? -6.524 -11.959 25.302 1.00 64.94 82 ARG A CA 1
ATOM 702 C C . ARG A 1 82 ? -7.940 -12.428 25.646 1.00 64.94 82 ARG A C 1
ATOM 704 O O . ARG A 1 82 ? -8.156 -12.912 26.753 1.00 64.94 82 ARG A O 1
ATOM 711 N N . ARG A 1 83 ? -8.898 -12.331 24.718 1.00 66.44 83 ARG A N 1
ATOM 712 C CA . ARG A 1 83 ? -10.268 -12.844 24.925 1.00 66.44 83 ARG A CA 1
ATOM 713 C C . ARG A 1 83 ? -10.323 -14.374 24.937 1.00 66.44 83 ARG A C 1
ATOM 715 O 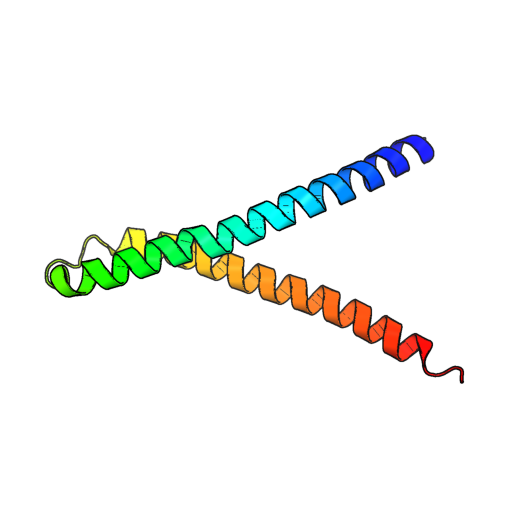O . ARG A 1 83 ? -11.020 -14.945 25.765 1.00 66.44 83 ARG A O 1
ATOM 722 N N . LEU A 1 84 ? -9.562 -15.032 24.065 1.00 73.56 84 LEU A N 1
ATOM 723 C CA . LEU A 1 84 ? -9.463 -16.495 24.001 1.00 73.56 84 LEU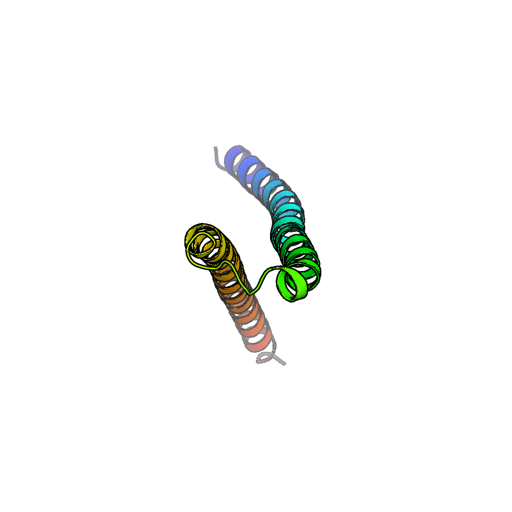 A CA 1
ATOM 724 C C . LEU A 1 84 ? -8.802 -17.101 25.245 1.00 73.56 84 LEU A C 1
ATOM 726 O O . LEU A 1 84 ? -9.254 -18.141 25.715 1.00 73.56 84 LEU A O 1
ATOM 730 N N . VAL A 1 85 ? -7.767 -16.450 25.785 1.00 65.00 85 VAL A N 1
ATOM 731 C CA . VAL A 1 85 ? -7.112 -16.854 27.040 1.00 65.00 85 VAL A CA 1
ATOM 732 C C . VAL A 1 85 ? -8.024 -16.601 28.241 1.00 65.00 85 VAL A C 1
ATOM 734 O O . VAL A 1 85 ? -8.149 -17.471 29.092 1.00 65.00 85 VAL A O 1
ATOM 737 N N . SER A 1 86 ? -8.736 -15.470 28.288 1.00 63.03 86 SER A N 1
ATOM 738 C CA . SER A 1 86 ? -9.662 -15.177 29.393 1.00 63.03 86 SER A CA 1
ATOM 739 C C . SER A 1 86 ? -10.921 -16.053 29.393 1.00 63.03 86 SER A C 1
ATOM 741 O O . SER A 1 86 ? -11.544 -16.197 30.439 1.00 63.03 86 SER A O 1
ATOM 743 N N . GLY A 1 87 ? -11.316 -16.615 28.246 1.00 60.53 87 GLY A N 1
ATOM 744 C CA . GLY A 1 87 ? -12.478 -17.502 28.141 1.00 60.53 87 GLY A CA 1
ATOM 745 C C . GLY A 1 87 ? -12.192 -18.971 28.470 1.00 60.53 87 GLY A C 1
ATOM 746 O O . GLY A 1 87 ? -13.134 -19.720 28.697 1.00 60.53 87 GLY A O 1
ATOM 747 N N . LYS A 1 88 ? -10.922 -19.402 28.494 1.00 56.62 88 LYS A N 1
ATOM 748 C CA . LYS A 1 88 ? -10.551 -20.814 28.711 1.00 56.62 88 LYS A CA 1
ATOM 749 C C . LYS A 1 88 ? -10.202 -21.184 30.158 1.00 56.62 88 LYS A C 1
ATOM 751 O O . LYS A 1 88 ? -10.059 -22.364 30.434 1.00 56.62 88 LYS A O 1
ATOM 756 N N . THR A 1 89 ? -10.096 -20.227 31.079 1.00 50.44 89 THR A N 1
ATOM 757 C CA . THR A 1 89 ? -9.749 -20.498 32.494 1.00 50.44 89 THR A CA 1
ATOM 758 C C . THR A 1 89 ? -10.973 -20.806 33.374 1.00 50.44 89 THR A C 1
ATOM 760 O O . THR A 1 89 ? -10.867 -20.819 34.595 1.00 50.44 89 THR A O 1
ATOM 763 N N . CYS A 1 90 ? -12.150 -21.029 32.783 1.00 50.81 90 CYS A N 1
ATOM 764 C CA . CYS A 1 90 ? -13.374 -21.390 33.505 1.00 50.81 90 CYS A CA 1
ATOM 765 C C . CYS A 1 90 ? -13.996 -22.669 32.918 1.00 50.81 90 CYS A C 1
ATOM 767 O O . CYS A 1 90 ? -15.156 -22.673 32.507 1.00 50.81 90 CYS A O 1
ATOM 769 N N . LEU A 1 91 ? -13.187 -23.726 32.805 1.00 42.25 91 LEU A N 1
ATOM 770 C CA . LEU A 1 91 ? -13.622 -25.094 32.517 1.00 42.25 91 LEU A CA 1
ATOM 771 C C . LEU A 1 91 ? -12.667 -26.085 33.183 1.00 42.25 91 LEU A C 1
ATOM 773 O O . LEU A 1 91 ? -11.441 -25.855 33.078 1.00 42.25 91 LEU A O 1
#

Radius of gyration: 20.89 Å; Cα contacts (8 Å, |Δi|>4): 4; chains: 1; bounding box: 53×36×52 Å

Solvent-accessible surface area (backbone atoms only — not comparable to full-atom values): 5231 Å² total; per-residue (Å²): 115,67,67,63,53,47,52,50,50,54,53,46,52,54,52,46,50,55,53,46,52,52,47,50,51,47,64,54,48,53,55,51,53,50,49,53,56,43,57,71,48,40,82,80,51,76,88,69,81,81,75,55,65,66,56,54,53,56,52,48,56,54,52,49,51,52,53,51,48,52,53,52,52,48,56,53,49,53,52,51,51,53,50,56,58,69,64,60,78,81,119

pLDDT: mean 70.96, std 8.31, range [42.25, 84.81]

Secondary structure (DSSP, 8-state):
-HHHHHHHHHHHHHHHHHHHHHHHHHHHHHHHHHHHHHHHHHHHHTT-TTSTHHHHHHHHHHHHHHHHHHHHHHHHHHHHHHHHHHHHS--

Sequence (91 aa):
MDVLLRVFVEGRQQYFSDLFNILDTAIIVTPLLIDVIYIFFDIKFLRNIPRWTHLVRLLQLVILIRIFHLIHQKRQLEKLMRRLVSGKTCL

InterPro domains:
  IPR005821 Ion transport domain [PF00520] (2-82)
  IPR027359 Voltage-dependent channel domain superfamily [G3DSA:1.20.120.350] (1-78)

Foldseek 3Di:
DVVVVVCVVVVVVVVCVVVVVVVVVCLVPVVVVVVVVCVVCCVVVVPPPPPCVVVVVVVVVSVVVVVVVVVVVVVVVVVVVVVVVVVPPPD

Organism: Theropithecus gelada (NCBI:txid9565)

Mean predicted aligned error: 12.9 Å